Protein AF-D9UV69-F1 (afdb_monomer_lite)

pLDDT: mean 93.24, std 7.86, range [49.03, 98.5]

Sequence (78 aa):
MTVTITHHYVLSIEIYGVGRATRDYTIPVPVGTPRSRIYEAALRAAVSGLLEASGLPEDATVPAPITLFWSLDREEIR

Structure (mmCIF, N/CA/C/O backbone):
data_AF-D9UV69-F1
#
_entry.id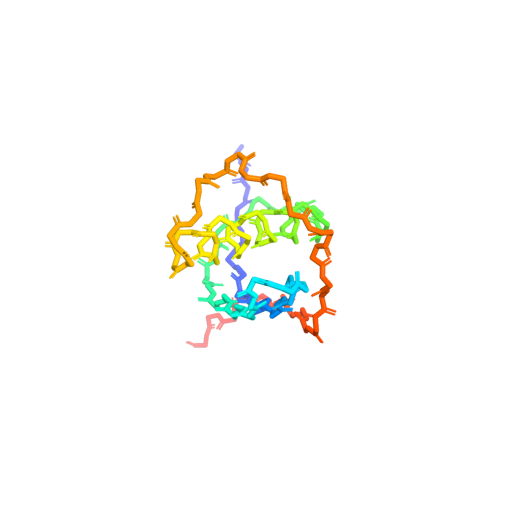   AF-D9UV69-F1
#
loop_
_atom_site.group_PDB
_atom_site.id
_atom_site.type_symbol
_atom_site.label_atom_id
_atom_site.label_alt_id
_atom_site.label_comp_id
_atom_site.label_asym_id
_atom_site.label_entity_id
_atom_site.label_seq_id
_atom_site.pdbx_PDB_ins_code
_atom_site.Cartn_x
_atom_site.Cartn_y
_atom_site.Cartn_z
_atom_site.occupancy
_atom_site.B_iso_or_equiv
_atom_site.auth_seq_id
_atom_site.auth_comp_id
_atom_site.auth_asym_id
_atom_site.auth_atom_id
_atom_site.pdbx_PDB_model_num
ATOM 1 N N . MET A 1 1 ? -7.900 16.093 22.467 1.00 66.81 1 MET A N 1
ATOM 2 C CA . MET A 1 1 ? -6.869 15.035 22.493 1.00 66.81 1 MET A CA 1
ATOM 3 C C . MET A 1 1 ? -7.289 13.964 21.507 1.00 66.81 1 MET A C 1
ATOM 5 O O . MET A 1 1 ? -8.386 13.441 21.651 1.00 66.81 1 MET A O 1
ATOM 9 N N . THR A 1 2 ? -6.485 13.700 20.479 1.00 80.31 2 THR A N 1
ATOM 10 C CA . THR A 1 2 ? -6.780 12.648 19.496 1.00 80.31 2 THR A CA 1
ATOM 11 C C . THR A 1 2 ? -6.228 11.333 20.026 1.00 80.31 2 THR A C 1
ATOM 13 O O . THR A 1 2 ? -5.032 11.236 20.282 1.00 80.31 2 THR A O 1
ATOM 16 N N . VAL A 1 3 ? -7.093 10.343 20.230 1.00 90.12 3 VAL A N 1
ATOM 17 C CA . VAL A 1 3 ? -6.673 8.997 20.644 1.00 90.12 3 VAL A CA 1
ATOM 18 C C . VAL A 1 3 ? -6.061 8.291 19.434 1.00 90.12 3 VAL A C 1
ATOM 20 O O . VAL A 1 3 ? -6.620 8.370 18.340 1.00 90.12 3 VAL A O 1
ATOM 23 N N . THR A 1 4 ? -4.931 7.608 19.610 1.00 93.00 4 THR A N 1
ATOM 24 C CA . THR A 1 4 ? -4.265 6.812 18.569 1.00 93.00 4 THR A CA 1
ATOM 25 C C . THR A 1 4 ? -4.319 5.321 18.901 1.00 93.00 4 THR A C 1
ATOM 27 O O . THR A 1 4 ? -4.314 4.932 20.068 1.00 93.00 4 THR A O 1
ATOM 30 N N . ILE A 1 5 ? -4.399 4.481 17.867 1.00 92.19 5 ILE A N 1
ATOM 31 C CA . ILE A 1 5 ? -4.310 3.021 17.951 1.00 92.19 5 ILE A CA 1
ATOM 32 C C . ILE A 1 5 ? -3.237 2.551 16.976 1.00 92.19 5 ILE A C 1
ATOM 34 O O . ILE A 1 5 ? -3.196 2.976 15.818 1.00 92.19 5 ILE A O 1
ATOM 38 N N . THR A 1 6 ? -2.402 1.638 17.447 1.00 94.94 6 THR A N 1
ATOM 39 C CA . THR A 1 6 ? -1.380 0.990 16.639 1.00 94.94 6 THR A CA 1
ATOM 40 C C . THR A 1 6 ? -1.973 -0.159 15.825 1.00 94.94 6 THR A C 1
ATOM 42 O O . THR A 1 6 ? -2.717 -0.990 16.349 1.00 94.94 6 THR A O 1
ATOM 45 N N . HIS A 1 7 ? -1.669 -0.186 14.531 1.00 94.19 7 HIS A N 1
ATOM 46 C CA . HIS A 1 7 ? -2.050 -1.264 13.626 1.00 94.19 7 HIS A CA 1
ATOM 47 C C . HIS A 1 7 ? -0.817 -1.861 12.968 1.00 94.19 7 HIS A C 1
ATOM 49 O O . HIS A 1 7 ? 0.101 -1.134 12.599 1.00 94.19 7 HIS A O 1
ATOM 55 N N . HIS A 1 8 ? -0.849 -3.168 12.766 1.00 95.00 8 HIS A N 1
ATOM 56 C CA . HIS A 1 8 ? 0.076 -3.894 11.914 1.00 95.00 8 HIS A CA 1
ATOM 57 C C . HIS A 1 8 ? -0.547 -4.047 10.526 1.00 95.00 8 HIS A C 1
ATOM 59 O O . HIS A 1 8 ? -1.734 -4.358 10.412 1.00 95.00 8 HIS A O 1
ATOM 65 N N . TYR A 1 9 ? 0.215 -3.788 9.467 1.00 95.56 9 TYR A N 1
ATOM 66 C CA . TYR A 1 9 ? -0.233 -4.028 8.100 1.00 95.56 9 TYR A CA 1
ATOM 67 C C . TYR A 1 9 ? 0.794 -4.804 7.298 1.00 95.56 9 TYR A C 1
ATOM 69 O O . TYR A 1 9 ? 1.999 -4.612 7.456 1.00 95.56 9 TYR A O 1
ATOM 77 N N . VAL A 1 10 ? 0.287 -5.592 6.350 1.00 96.69 10 VAL A N 1
ATOM 78 C CA . VAL A 1 10 ? 1.090 -6.242 5.317 1.00 96.69 10 VAL A CA 1
ATOM 79 C C . VAL A 1 10 ? 0.467 -5.948 3.956 1.00 96.69 10 VAL A C 1
ATOM 81 O O . VAL A 1 10 ? -0.700 -6.259 3.716 1.00 96.69 10 VAL A O 1
ATOM 84 N N . LEU A 1 11 ? 1.243 -5.347 3.055 1.00 98.25 11 LEU A N 1
ATOM 85 C CA . LEU A 1 11 ? 0.849 -5.046 1.680 1.00 98.25 11 LEU A CA 1
ATOM 86 C C . LEU A 1 11 ? 1.824 -5.681 0.697 1.00 98.25 11 LEU A C 1
ATOM 88 O O . LEU A 1 11 ? 3.004 -5.340 0.713 1.00 98.25 11 LEU A O 1
ATOM 92 N N . SER A 1 12 ? 1.318 -6.507 -0.215 1.00 98.12 12 SER A N 1
ATOM 93 C CA . SER A 1 12 ? 2.071 -6.986 -1.375 1.00 98.12 12 SER A CA 1
ATOM 94 C C . SER A 1 12 ? 1.495 -6.410 -2.661 1.00 98.12 12 SER A C 1
ATOM 96 O O . SER A 1 12 ? 0.290 -6.514 -2.907 1.00 98.12 12 SER A O 1
ATOM 98 N N . ILE A 1 13 ? 2.360 -5.841 -3.498 1.00 98.50 13 ILE A N 1
ATOM 99 C CA . ILE A 1 13 ? 2.004 -5.289 -4.808 1.00 98.50 13 ILE A CA 1
ATOM 100 C C . ILE A 1 13 ? 2.893 -5.835 -5.922 1.00 98.50 13 ILE A C 1
ATOM 102 O O . ILE A 1 13 ? 4.015 -6.290 -5.687 1.00 98.50 13 ILE A O 1
ATOM 106 N N . GLU A 1 14 ? 2.397 -5.715 -7.147 1.00 98.31 14 GLU A N 1
ATOM 107 C CA . GLU A 1 14 ? 3.139 -5.920 -8.385 1.00 98.31 14 GLU A CA 1
ATOM 108 C C . GLU A 1 14 ? 2.960 -4.716 -9.310 1.00 98.31 14 GLU A C 1
ATOM 110 O O . GLU A 1 14 ? 1.842 -4.248 -9.514 1.00 98.31 14 GLU A O 1
ATOM 115 N N . ILE A 1 15 ? 4.054 -4.236 -9.896 1.00 97.88 15 ILE A N 1
ATOM 116 C CA . ILE A 1 15 ? 4.036 -3.284 -11.005 1.00 97.88 15 ILE A CA 1
ATOM 117 C C . ILE A 1 15 ? 4.610 -4.006 -12.221 1.00 97.88 15 ILE A C 1
ATOM 119 O O . ILE A 1 15 ? 5.780 -4.399 -12.229 1.00 97.88 15 ILE A O 1
ATOM 123 N N . TYR A 1 16 ? 3.783 -4.189 -13.251 1.00 96.19 16 TYR A N 1
ATOM 124 C CA . TYR A 1 16 ? 4.183 -4.893 -14.467 1.00 96.19 16 TYR A CA 1
ATOM 125 C C . TYR A 1 16 ? 5.396 -4.220 -15.124 1.00 96.19 16 TYR A C 1
ATOM 127 O O . TYR A 1 16 ? 5.408 -3.007 -15.329 1.00 96.19 16 TYR A O 1
ATOM 135 N N . GLY A 1 17 ? 6.418 -5.013 -15.452 1.00 94.69 17 GLY A N 1
ATOM 136 C CA . GLY A 1 17 ? 7.671 -4.521 -16.034 1.00 94.69 17 GLY A CA 1
ATOM 137 C C . GLY A 1 17 ? 8.643 -3.871 -15.040 1.00 94.69 17 GLY A C 1
ATO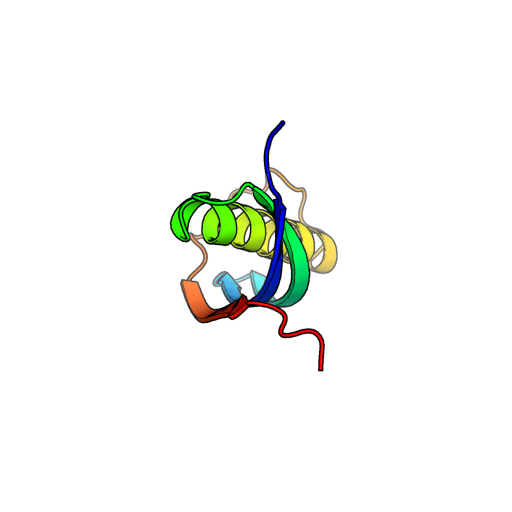M 138 O O . GLY A 1 17 ? 9.739 -3.509 -15.452 1.00 94.69 17 GLY A O 1
ATOM 139 N N . VAL A 1 18 ? 8.278 -3.753 -13.757 1.00 95.94 18 VAL A N 1
ATOM 140 C CA . VAL A 1 18 ? 9.149 -3.214 -12.697 1.00 95.94 18 VAL A CA 1
ATOM 141 C C . VAL A 1 18 ? 9.475 -4.299 -11.674 1.00 95.94 18 VAL A C 1
ATOM 143 O O . VAL A 1 18 ? 10.638 -4.640 -11.489 1.00 95.94 18 VAL A O 1
ATOM 146 N N . GLY A 1 19 ? 8.462 -4.898 -11.041 1.00 96.81 19 GLY A N 1
ATOM 147 C CA . GLY A 1 19 ? 8.681 -5.968 -10.070 1.00 96.81 19 GLY A CA 1
ATOM 148 C C . GLY A 1 19 ? 7.585 -6.096 -9.020 1.00 96.81 19 GLY A C 1
ATOM 149 O O . GLY A 1 19 ? 6.469 -5.599 -9.178 1.00 96.81 19 GLY A O 1
ATOM 150 N N . ARG A 1 20 ? 7.919 -6.789 -7.929 1.00 97.19 20 ARG A N 1
ATOM 151 C CA . ARG A 1 20 ? 7.037 -7.030 -6.782 1.00 97.19 20 ARG A CA 1
ATOM 152 C C . ARG A 1 20 ? 7.655 -6.484 -5.508 1.00 97.19 20 ARG A C 1
ATOM 154 O O . ARG A 1 20 ? 8.867 -6.557 -5.331 1.00 97.19 20 ARG A O 1
ATOM 161 N N . ALA A 1 21 ? 6.810 -6.009 -4.604 1.00 94.88 21 ALA A N 1
ATOM 162 C CA . ALA A 1 21 ? 7.227 -5.568 -3.281 1.00 94.88 21 ALA A CA 1
ATOM 163 C C . ALA A 1 21 ? 6.226 -6.014 -2.219 1.00 94.88 21 ALA A C 1
ATOM 165 O O . ALA A 1 21 ? 5.018 -5.961 -2.445 1.00 94.88 21 ALA A O 1
ATOM 166 N N . THR A 1 22 ? 6.745 -6.394 -1.052 1.00 95.31 22 THR A N 1
ATOM 167 C CA . THR A 1 22 ? 5.959 -6.599 0.167 1.00 95.31 22 THR A CA 1
ATOM 168 C C . THR A 1 22 ? 6.441 -5.622 1.230 1.00 95.31 22 THR A C 1
ATOM 170 O O . THR A 1 22 ? 7.644 -5.469 1.437 1.00 95.31 22 THR A O 1
ATOM 173 N N . ARG A 1 23 ? 5.505 -4.951 1.897 1.00 94.00 23 ARG A N 1
ATOM 174 C CA . ARG A 1 23 ? 5.749 -4.046 3.020 1.00 94.00 23 ARG A CA 1
ATOM 175 C C . ARG A 1 23 ? 4.991 -4.558 4.235 1.00 94.00 23 ARG A C 1
ATOM 177 O O . ARG A 1 23 ? 3.798 -4.813 4.133 1.00 94.00 23 ARG A O 1
ATOM 184 N N . ASP A 1 24 ? 5.696 -4.679 5.350 1.00 94.69 24 ASP A N 1
ATOM 185 C CA . ASP A 1 24 ? 5.199 -5.165 6.635 1.00 94.69 24 ASP A CA 1
ATOM 186 C C . ASP A 1 24 ? 5.625 -4.150 7.705 1.00 94.69 24 ASP A C 1
ATOM 188 O O . ASP A 1 24 ? 6.825 -3.938 7.898 1.00 94.69 24 ASP A O 1
ATOM 192 N N . TYR A 1 25 ? 4.658 -3.451 8.310 1.00 93.56 25 TYR A N 1
ATOM 193 C CA . TYR A 1 25 ? 4.931 -2.387 9.280 1.00 93.56 25 TYR A CA 1
ATOM 194 C C . TYR A 1 25 ? 3.847 -2.253 10.340 1.00 93.56 25 TYR A C 1
ATOM 196 O O . TYR A 1 25 ? 2.654 -2.418 10.086 1.00 93.56 25 TYR A O 1
ATOM 204 N N . THR A 1 26 ? 4.284 -1.790 11.506 1.00 94.44 26 THR A N 1
ATOM 205 C CA . THR A 1 26 ? 3.423 -1.277 12.566 1.00 94.44 26 THR A CA 1
ATOM 206 C C . THR A 1 26 ? 3.324 0.249 12.460 1.00 94.44 26 THR A C 1
ATOM 208 O O . THR A 1 26 ? 4.343 0.939 12.396 1.00 94.44 26 THR A O 1
ATOM 211 N N . ILE A 1 27 ? 2.106 0.798 12.452 1.00 92.88 27 ILE A N 1
ATOM 212 C CA . ILE A 1 27 ? 1.847 2.242 12.372 1.00 92.88 27 ILE A CA 1
ATOM 213 C C . ILE A 1 27 ? 0.852 2.723 13.443 1.00 92.88 27 ILE A C 1
ATOM 215 O O . ILE A 1 27 ? -0.211 2.123 13.623 1.00 92.88 27 ILE A O 1
ATOM 219 N N . PRO A 1 28 ? 1.135 3.840 14.136 1.00 94.06 28 PRO A N 1
ATOM 220 C CA . PRO A 1 28 ? 0.154 4.507 14.980 1.00 94.06 28 PRO A CA 1
ATOM 221 C C . PRO A 1 28 ? -0.762 5.388 14.124 1.00 94.06 28 PRO A C 1
ATOM 223 O O . PRO A 1 28 ? -0.295 6.252 13.381 1.00 94.06 28 PRO A O 1
ATOM 226 N N . VAL A 1 29 ? -2.078 5.217 14.248 1.00 93.69 29 VAL A N 1
ATOM 227 C CA . VAL A 1 29 ? -3.067 6.033 13.526 1.00 93.69 29 VAL A CA 1
ATOM 228 C C . VAL A 1 29 ? -4.158 6.549 14.463 1.00 93.69 29 VAL A C 1
ATOM 230 O O . VAL A 1 29 ? -4.523 5.857 15.415 1.00 93.69 29 VAL A O 1
ATOM 233 N N . PRO A 1 30 ? -4.712 7.754 14.233 1.00 94.94 30 PRO A N 1
ATOM 234 C CA . PRO A 1 30 ? -5.873 8.237 14.971 1.00 94.94 30 PRO A CA 1
ATOM 235 C C . PRO A 1 30 ? -7.044 7.254 14.930 1.00 94.94 30 PRO A C 1
ATOM 237 O O . PRO A 1 30 ? -7.345 6.673 13.882 1.00 94.94 30 PRO A O 1
ATOM 240 N N . VAL A 1 31 ? -7.748 7.117 16.052 1.00 91.88 31 VAL A N 1
ATOM 241 C CA . VAL A 1 31 ? -9.021 6.390 16.109 1.00 91.88 31 VAL A CA 1
ATOM 242 C C . VAL A 1 31 ? -9.986 6.977 15.079 1.00 91.88 31 VAL A C 1
ATOM 244 O O . VAL A 1 31 ? -10.140 8.192 14.983 1.00 91.88 31 VAL A O 1
ATOM 247 N N . GLY A 1 32 ? -10.632 6.103 14.306 1.00 91.88 32 GLY A N 1
ATOM 248 C CA . GLY A 1 32 ? -11.555 6.494 13.237 1.00 91.88 32 GLY A CA 1
ATOM 249 C C . GLY A 1 32 ? -10.888 6.775 11.887 1.00 91.88 32 GLY A C 1
ATOM 250 O O . GLY A 1 32 ? -11.600 7.057 10.925 1.00 91.88 32 GLY A O 1
ATOM 251 N N . THR A 1 33 ? -9.557 6.664 11.773 1.00 94.75 33 THR A N 1
ATOM 252 C CA . THR A 1 33 ? -8.880 6.718 10.466 1.00 94.75 33 THR A CA 1
ATOM 253 C C . THR A 1 33 ? -9.436 5.621 9.549 1.00 94.75 33 THR A C 1
ATOM 255 O O . THR A 1 33 ? -9.399 4.446 9.922 1.00 94.75 33 THR A O 1
ATOM 258 N N . PRO A 1 34 ? -9.939 5.957 8.347 1.00 95.56 34 PRO A N 1
ATOM 259 C CA . PRO A 1 34 ? -10.467 4.959 7.428 1.00 95.56 34 PRO A CA 1
ATOM 260 C C . PRO A 1 34 ? -9.384 3.989 6.956 1.00 95.56 34 PRO A C 1
ATOM 262 O O . PRO A 1 34 ? -8.269 4.399 6.624 1.00 95.56 34 PRO A O 1
ATOM 265 N N . ARG A 1 35 ? -9.745 2.710 6.807 1.00 94.25 35 ARG A N 1
ATOM 266 C CA . ARG A 1 35 ? -8.855 1.674 6.256 1.00 94.25 35 ARG A CA 1
ATOM 267 C C . ARG A 1 35 ? -8.279 2.057 4.885 1.00 94.25 35 ARG A C 1
ATOM 269 O O . ARG A 1 35 ? -7.135 1.723 4.599 1.00 94.25 35 ARG A O 1
ATOM 276 N N . SER A 1 36 ? -9.037 2.787 4.062 1.00 96.50 36 SER A N 1
ATOM 277 C CA . SER A 1 36 ? -8.579 3.276 2.753 1.00 96.50 36 SER A CA 1
ATOM 278 C C . SER A 1 36 ? -7.402 4.244 2.855 1.00 96.50 36 SER A C 1
ATOM 280 O O . SER A 1 36 ? -6.469 4.136 2.071 1.00 96.50 36 SER A 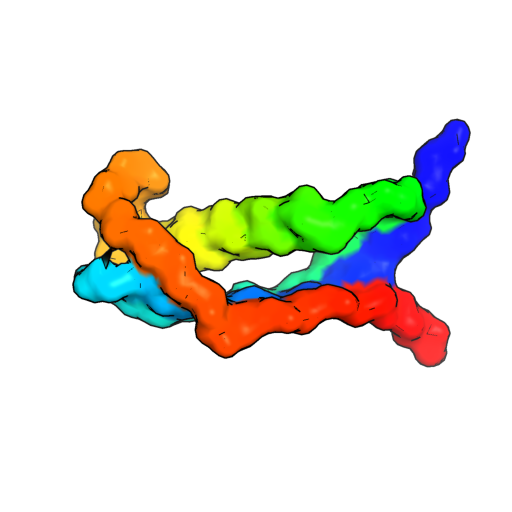O 1
ATOM 282 N N . ARG A 1 37 ? -7.384 5.135 3.854 1.00 96.06 37 ARG A N 1
ATOM 283 C CA . ARG A 1 37 ? -6.266 6.069 4.072 1.00 96.06 37 ARG A CA 1
ATOM 284 C C . ARG A 1 37 ? -4.985 5.345 4.465 1.00 96.06 37 ARG A C 1
ATOM 286 O O . ARG A 1 37 ? -3.904 5.716 4.020 1.00 96.06 37 ARG A O 1
ATOM 293 N N . ILE A 1 38 ? -5.119 4.301 5.276 1.00 94.94 38 ILE A N 1
ATOM 294 C CA . ILE A 1 38 ? -3.991 3.459 5.680 1.00 94.94 38 ILE A CA 1
ATOM 295 C C . ILE A 1 38 ? -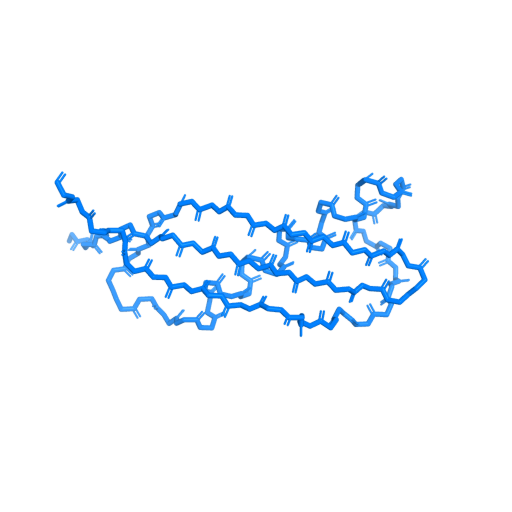3.452 2.688 4.475 1.00 94.94 38 ILE A C 1
ATOM 297 O O . ILE A 1 38 ? -2.248 2.672 4.238 1.00 94.94 38 ILE A O 1
ATOM 301 N N . TYR A 1 39 ? -4.353 2.120 3.673 1.00 96.56 39 TYR A N 1
ATOM 302 C CA . TYR A 1 39 ? -4.002 1.458 2.424 1.00 96.56 39 TYR A CA 1
ATOM 303 C C . TYR A 1 39 ? -3.300 2.404 1.436 1.00 96.56 39 TYR A C 1
ATOM 305 O O . TYR A 1 39 ? -2.264 2.042 0.895 1.00 96.56 39 TYR A O 1
ATOM 313 N N . GLU A 1 40 ? -3.799 3.627 1.234 1.00 96.44 40 GLU A N 1
ATOM 314 C CA . GLU A 1 40 ? -3.167 4.636 0.368 1.00 96.44 40 GLU A CA 1
ATOM 315 C C . GLU A 1 40 ? -1.729 4.952 0.805 1.00 96.44 40 GLU A C 1
ATOM 317 O O . GLU A 1 40 ? -0.831 5.070 -0.032 1.00 96.44 40 GLU A O 1
ATOM 322 N N . ALA A 1 41 ? -1.499 5.080 2.115 1.00 94.50 41 ALA A N 1
ATOM 323 C CA . ALA A 1 41 ? -0.171 5.318 2.668 1.00 94.50 41 ALA A CA 1
ATOM 324 C C . ALA A 1 41 ? 0.756 4.107 2.467 1.00 94.50 41 ALA A C 1
ATOM 326 O O . ALA A 1 41 ? 1.881 4.274 1.993 1.00 94.50 41 ALA A O 1
ATOM 327 N N . ALA A 1 42 ? 0.271 2.896 2.762 1.00 96.06 42 ALA A N 1
ATOM 328 C CA . ALA A 1 42 ? 1.014 1.657 2.546 1.00 96.06 42 ALA A CA 1
ATOM 329 C C . ALA A 1 42 ? 1.355 1.452 1.061 1.00 96.06 42 ALA A C 1
ATOM 331 O O . ALA A 1 42 ? 2.489 1.112 0.730 1.00 96.06 42 ALA A O 1
ATOM 332 N N . LEU A 1 43 ? 0.405 1.725 0.161 1.00 97.12 43 LEU A N 1
ATOM 333 C CA . LEU A 1 43 ? 0.590 1.626 -1.284 1.00 97.12 43 LEU A CA 1
ATOM 334 C C . LEU A 1 43 ? 1.665 2.592 -1.769 1.00 97.12 43 LEU A C 1
ATOM 336 O O . LEU A 1 43 ? 2.574 2.177 -2.482 1.00 97.12 43 LEU A O 1
ATOM 340 N N . ARG A 1 44 ? 1.606 3.859 -1.348 1.00 95.31 44 ARG A N 1
ATOM 341 C CA . ARG A 1 44 ? 2.622 4.858 -1.700 1.00 95.31 44 ARG A CA 1
ATOM 342 C C . ARG A 1 44 ? 4.015 4.425 -1.249 1.00 95.31 44 ARG A C 1
ATOM 344 O O . ARG A 1 44 ? 4.952 4.504 -2.034 1.00 95.31 44 ARG A O 1
ATOM 351 N N . ALA A 1 45 ? 4.139 3.934 -0.016 1.00 94.38 45 ALA A N 1
ATOM 352 C CA . ALA A 1 45 ? 5.410 3.455 0.521 1.00 94.38 45 ALA A CA 1
ATOM 353 C C . ALA A 1 45 ? 5.928 2.208 -0.221 1.00 94.38 45 ALA A C 1
ATOM 355 O O . ALA A 1 45 ? 7.122 2.102 -0.500 1.00 94.38 45 ALA A O 1
ATOM 356 N N . ALA A 1 46 ? 5.040 1.273 -0.574 1.00 96.31 46 ALA A N 1
ATOM 357 C CA . ALA A 1 46 ? 5.395 0.082 -1.340 1.00 96.31 46 ALA A CA 1
ATOM 358 C C . ALA A 1 46 ? 5.856 0.426 -2.763 1.00 96.31 46 ALA A C 1
ATOM 360 O O . ALA A 1 46 ? 6.877 -0.098 -3.201 1.00 96.31 46 ALA A O 1
ATOM 361 N N . VAL A 1 47 ? 5.150 1.329 -3.452 1.00 96.56 47 VAL A N 1
ATOM 362 C CA . VAL A 1 47 ? 5.520 1.808 -4.793 1.00 96.56 47 VAL A CA 1
ATOM 363 C C . VAL A 1 47 ? 6.853 2.547 -4.751 1.00 96.56 47 VAL A C 1
ATOM 365 O O . VAL A 1 47 ? 7.761 2.168 -5.481 1.00 96.56 47 VAL A O 1
ATOM 368 N N . SER A 1 48 ? 6.998 3.543 -3.872 1.00 94.94 48 SER A N 1
ATOM 369 C CA . SER A 1 48 ? 8.231 4.335 -3.739 1.00 94.94 48 SER A CA 1
ATOM 370 C C . SER A 1 48 ? 9.444 3.434 -3.494 1.00 94.94 48 SER A C 1
ATOM 372 O O . SER A 1 48 ? 10.424 3.480 -4.234 1.00 94.94 48 SER A O 1
ATOM 374 N N . GLY A 1 49 ? 9.324 2.495 -2.553 1.00 94.31 49 GLY A N 1
ATOM 375 C CA . GLY A 1 49 ? 10.392 1.545 -2.277 1.00 94.31 49 GLY A CA 1
ATOM 376 C C . GLY A 1 49 ? 10.686 0.555 -3.408 1.00 94.31 49 GLY A C 1
ATOM 377 O O . GLY A 1 49 ? 11.821 0.106 -3.540 1.00 94.31 49 GLY A O 1
ATOM 378 N N . LEU A 1 50 ? 9.685 0.189 -4.212 1.00 96.19 50 LEU A N 1
ATOM 379 C CA . LEU A 1 50 ? 9.893 -0.658 -5.386 1.00 96.19 50 LEU A CA 1
ATOM 380 C C . LEU A 1 50 ? 10.615 0.106 -6.504 1.00 96.19 50 LEU A C 1
ATOM 382 O O . LEU A 1 50 ? 11.503 -0.460 -7.139 1.00 96.19 50 LEU A O 1
ATOM 386 N N . LEU A 1 51 ? 10.264 1.375 -6.732 1.00 96.00 51 LEU A N 1
ATOM 387 C CA . LEU A 1 51 ? 10.946 2.235 -7.702 1.00 96.00 51 LEU A CA 1
ATOM 388 C C . LEU A 1 51 ? 12.412 2.441 -7.311 1.00 96.00 51 LEU A C 1
ATOM 390 O O . LEU A 1 51 ? 13.291 2.187 -8.134 1.00 96.00 51 LEU A O 1
ATOM 394 N N . GLU A 1 52 ? 12.672 2.774 -6.043 1.00 95.25 52 GLU A N 1
ATOM 395 C CA . GLU A 1 52 ? 14.025 2.919 -5.493 1.00 95.25 52 GLU A CA 1
ATOM 396 C C . GLU A 1 52 ? 14.855 1.642 -5.697 1.00 95.25 52 GLU A C 1
ATOM 398 O O . GLU A 1 52 ? 15.945 1.692 -6.266 1.00 95.25 52 GLU A O 1
ATOM 403 N N . ALA A 1 53 ? 14.314 0.479 -5.315 1.00 94.88 53 ALA A N 1
ATOM 404 C CA . ALA A 1 53 ? 14.991 -0.809 -5.484 1.00 94.88 53 ALA A CA 1
ATOM 405 C C . ALA A 1 53 ? 15.245 -1.174 -6.958 1.00 94.88 53 ALA A C 1
ATOM 407 O O . ALA A 1 53 ? 16.178 -1.918 -7.260 1.00 94.88 53 ALA A O 1
ATOM 408 N N . SER A 1 54 ? 14.428 -0.647 -7.872 1.00 94.62 54 SER A N 1
ATOM 409 C CA . SER A 1 54 ? 14.569 -0.839 -9.318 1.00 94.62 54 SER A CA 1
ATOM 410 C C . SER A 1 54 ? 15.495 0.195 -9.972 1.00 94.62 54 SER A C 1
ATOM 412 O O . SER A 1 54 ? 15.715 0.133 -11.180 1.00 94.62 54 SER A O 1
ATOM 414 N N . GLY A 1 55 ? 16.021 1.161 -9.207 1.00 96.12 55 GLY A N 1
ATOM 415 C CA . GLY A 1 55 ? 16.824 2.272 -9.725 1.00 96.12 55 GLY A CA 1
ATOM 416 C C . GLY A 1 55 ? 16.028 3.275 -10.569 1.00 96.12 55 GLY A C 1
ATOM 417 O O . GLY A 1 55 ? 16.621 4.053 -11.316 1.00 96.12 55 GLY A O 1
ATOM 418 N N . LEU A 1 56 ? 14.697 3.247 -10.480 1.00 94.75 56 LEU A N 1
ATOM 419 C CA . LEU A 1 56 ? 13.815 4.193 -11.153 1.00 94.75 56 LEU A CA 1
ATOM 420 C C . LEU A 1 56 ? 13.607 5.432 -10.270 1.00 94.75 56 LEU A C 1
ATOM 422 O O . LEU A 1 56 ? 13.553 5.309 -9.045 1.00 94.75 56 LEU A O 1
ATOM 426 N N . PRO A 1 57 ? 13.462 6.626 -10.866 1.00 94.19 57 PRO A N 1
ATOM 427 C CA . PRO A 1 57 ? 13.127 7.818 -10.101 1.00 94.19 57 PRO A CA 1
ATOM 428 C C . PRO A 1 57 ? 11.704 7.719 -9.525 1.00 94.19 57 PRO A C 1
ATOM 430 O O . PRO A 1 57 ? 10.851 7.007 -10.055 1.00 94.19 57 PRO A O 1
ATOM 433 N N . GLU A 1 58 ? 11.432 8.443 -8.437 1.00 89.25 58 GLU A N 1
ATOM 434 C CA . GLU A 1 58 ? 10.138 8.396 -7.733 1.00 89.25 58 GLU A CA 1
ATOM 435 C C . GLU A 1 58 ? 8.960 8.886 -8.598 1.00 89.25 58 GLU A C 1
ATOM 437 O O . GLU A 1 58 ? 7.825 8.448 -8.417 1.00 89.25 58 GLU A O 1
ATOM 442 N N . ASP A 1 59 ? 9.230 9.763 -9.565 1.00 91.06 59 ASP A N 1
ATOM 443 C CA . ASP A 1 59 ? 8.266 10.294 -10.530 1.00 91.06 59 ASP A CA 1
ATOM 444 C C . ASP A 1 59 ? 8.204 9.489 -11.841 1.00 91.06 59 ASP A C 1
ATOM 446 O O . ASP A 1 59 ? 7.537 9.902 -12.796 1.00 91.06 59 ASP A O 1
ATOM 450 N N . ALA A 1 60 ? 8.865 8.325 -11.901 1.00 92.69 60 ALA A N 1
ATOM 451 C CA . ALA A 1 60 ? 8.808 7.446 -13.060 1.00 92.69 60 ALA A CA 1
ATOM 452 C C . ALA A 1 60 ? 7.356 7.107 -13.421 1.00 92.69 60 ALA A C 1
ATOM 454 O O . ALA A 1 60 ? 6.566 6.635 -12.600 1.00 92.69 60 ALA A O 1
ATOM 455 N N . THR A 1 61 ? 7.010 7.289 -14.696 1.00 94.50 61 THR A N 1
ATOM 456 C CA . THR A 1 61 ? 5.719 6.832 -15.213 1.00 94.50 61 THR A CA 1
ATOM 457 C C . THR A 1 61 ? 5.759 5.317 -15.373 1.00 94.50 61 THR A C 1
ATOM 459 O O . THR A 1 61 ? 6.400 4.795 -16.284 1.00 94.50 61 THR A O 1
ATOM 462 N N . VAL A 1 62 ? 5.064 4.613 -14.484 1.00 93.81 62 VAL A N 1
ATOM 463 C CA . VAL A 1 62 ? 4.946 3.150 -14.478 1.00 93.81 62 VAL A CA 1
ATOM 464 C C . VAL A 1 62 ? 3.478 2.723 -14.578 1.00 93.81 62 VAL A C 1
ATOM 466 O O . VAL A 1 62 ? 2.585 3.522 -14.275 1.00 93.81 62 VAL A O 1
ATOM 469 N N . PRO A 1 63 ? 3.185 1.480 -15.004 1.00 95.88 63 PRO A N 1
ATOM 470 C CA . PRO A 1 63 ? 1.829 0.944 -14.952 1.00 95.88 63 PRO A CA 1
ATOM 471 C C . PRO A 1 63 ? 1.237 1.007 -13.541 1.00 95.88 63 PRO A C 1
ATOM 473 O O . PRO A 1 63 ? 1.959 0.999 -12.543 1.00 95.88 63 PRO A O 1
ATOM 476 N N . ALA A 1 64 ? -0.094 1.023 -13.453 1.00 95.12 64 ALA A N 1
ATOM 477 C CA . ALA A 1 64 ? -0.767 1.010 -12.162 1.00 95.12 64 ALA A CA 1
ATOM 478 C C . ALA A 1 64 ? -0.387 -0.254 -11.359 1.00 95.12 64 ALA A C 1
ATOM 480 O O . ALA A 1 64 ? -0.395 -1.354 -11.922 1.00 95.12 64 ALA A O 1
ATOM 481 N N . PRO A 1 65 ? -0.075 -0.121 -10.058 1.00 97.31 65 PRO A N 1
ATOM 482 C CA . PRO A 1 65 ? 0.224 -1.265 -9.211 1.00 97.31 65 PRO A CA 1
ATOM 483 C C . PRO A 1 65 ? -1.015 -2.144 -9.024 1.00 97.31 65 PRO A C 1
ATOM 485 O O . PRO A 1 65 ? -2.121 -1.651 -8.795 1.00 97.31 65 PRO A O 1
ATOM 488 N N . ILE A 1 66 ? -0.811 -3.455 -9.059 1.00 98.00 66 ILE A N 1
ATOM 489 C CA . ILE A 1 66 ? -1.807 -4.465 -8.709 1.00 98.00 66 ILE A CA 1
ATOM 490 C C . ILE A 1 66 ? -1.554 -4.895 -7.268 1.00 98.00 66 ILE A C 1
ATOM 492 O O . ILE A 1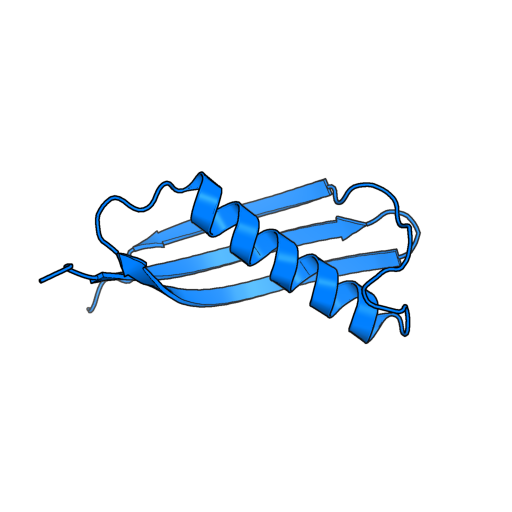 66 ? -0.443 -5.284 -6.912 1.00 98.00 66 ILE A O 1
ATOM 496 N N . THR A 1 67 ? -2.590 -4.864 -6.436 1.00 98.19 67 THR A N 1
ATOM 497 C CA . THR A 1 67 ? -2.531 -5.423 -5.083 1.00 98.19 67 THR A CA 1
ATOM 498 C C . THR A 1 67 ? -2.665 -6.934 -5.142 1.00 98.19 67 THR A C 1
ATOM 500 O O . THR A 1 67 ? -3.688 -7.451 -5.582 1.00 98.19 67 THR A O 1
ATOM 503 N N . LEU A 1 68 ? -1.646 -7.639 -4.661 1.00 98.00 68 LEU A N 1
ATOM 504 C CA . LEU A 1 68 ? -1.660 -9.096 -4.542 1.00 98.00 68 LEU A CA 1
ATOM 505 C C . LEU A 1 68 ? -2.220 -9.538 -3.187 1.00 98.00 68 LEU A C 1
ATOM 507 O O . LEU A 1 68 ? -2.927 -10.537 -3.098 1.00 98.00 68 LEU A O 1
ATOM 511 N N . PHE A 1 69 ? -1.901 -8.786 -2.132 1.00 97.88 69 PHE A N 1
ATOM 512 C CA . PHE A 1 69 ? -2.342 -9.063 -0.769 1.00 97.88 69 PHE A CA 1
ATOM 513 C C . PHE A 1 69 ? -2.412 -7.774 0.047 1.00 97.88 69 PHE A C 1
ATOM 515 O O . PHE A 1 69 ? -1.541 -6.918 -0.088 1.00 97.88 69 PHE A O 1
ATOM 522 N N . TRP A 1 70 ? -3.416 -7.656 0.916 1.00 97.56 70 TRP A N 1
ATOM 523 C CA . TRP A 1 70 ? -3.526 -6.565 1.882 1.00 97.56 70 TRP A CA 1
ATOM 524 C C . TRP A 1 70 ? -4.193 -7.042 3.173 1.00 97.56 70 TRP A C 1
ATOM 526 O O . TRP A 1 70 ? -5.377 -7.387 3.170 1.00 97.56 70 TRP A O 1
ATOM 536 N N . SER A 1 71 ? -3.466 -6.978 4.286 1.00 96.12 71 SER A N 1
ATOM 537 C CA . SER A 1 71 ? -4.018 -7.104 5.635 1.00 96.12 71 SER A CA 1
ATOM 538 C C . SER A 1 71 ? -3.735 -5.847 6.446 1.00 96.12 71 SER A C 1
ATOM 540 O O . SER A 1 71 ? -2.809 -5.086 6.176 1.00 96.12 71 SER A O 1
ATOM 542 N N . LEU A 1 72 ? -4.597 -5.607 7.426 1.00 95.69 72 LEU A N 1
ATOM 543 C CA . LEU A 1 72 ? -4.410 -4.557 8.413 1.00 95.69 72 LEU A CA 1
ATOM 544 C C . LEU A 1 72 ? -5.184 -5.009 9.634 1.00 95.69 72 LEU A C 1
ATOM 546 O O . LEU A 1 72 ? -6.416 -5.095 9.569 1.00 95.69 72 LEU A O 1
ATOM 550 N N . ASP A 1 73 ? -4.441 -5.259 10.695 1.00 93.81 73 ASP A N 1
ATOM 551 C CA . ASP A 1 73 ? -4.915 -5.798 11.951 1.00 93.81 73 ASP A CA 1
ATOM 552 C C . ASP A 1 73 ? -4.511 -4.849 13.076 1.00 93.81 73 ASP A C 1
ATOM 554 O O . ASP A 1 73 ? -3.499 -4.146 13.015 1.00 93.81 73 ASP A O 1
ATOM 558 N N . ARG A 1 74 ? -5.345 -4.767 14.109 1.00 91.12 74 ARG A N 1
ATOM 559 C CA . ARG A 1 74 ? -4.987 -4.002 15.299 1.00 91.12 74 ARG A CA 1
ATOM 560 C C . ARG A 1 74 ? -3.852 -4.734 16.004 1.00 91.12 74 ARG A C 1
ATOM 562 O O . ARG A 1 74 ? -3.938 -5.942 16.197 1.00 91.12 74 ARG A O 1
ATOM 569 N N . GLU A 1 75 ? -2.824 -4.003 16.421 1.00 87.50 75 GLU A N 1
ATOM 570 C CA . GLU A 1 75 ? -1.789 -4.589 17.265 1.00 87.50 75 GLU A CA 1
ATOM 571 C C . GLU A 1 75 ? -2.402 -4.847 18.649 1.00 87.50 75 GLU A C 1
ATOM 573 O O . GLU A 1 75 ? -2.710 -3.919 19.404 1.00 87.50 75 GLU A O 1
ATOM 578 N N . GLU A 1 76 ? -2.684 -6.115 18.949 1.00 77.75 76 GLU A N 1
ATOM 579 C CA . GLU A 1 76 ? -3.074 -6.530 20.290 1.00 77.75 76 GLU A CA 1
ATOM 580 C C . GLU A 1 76 ? -1.808 -6.604 21.142 1.00 77.75 76 GLU A C 1
ATOM 582 O O . GLU A 1 76 ? -0.955 -7.466 20.931 1.00 77.75 76 GLU A O 1
ATOM 587 N N . ILE A 1 77 ? -1.685 -5.690 22.107 1.00 58.97 77 ILE A N 1
ATOM 588 C CA . ILE A 1 77 ? -0.696 -5.817 23.178 1.00 58.97 77 ILE A CA 1
ATOM 589 C C . ILE A 1 77 ? -1.103 -7.061 23.976 1.00 58.97 77 ILE A C 1
ATOM 591 O O . ILE A 1 77 ? -2.080 -7.013 24.726 1.00 58.97 77 ILE A O 1
ATOM 595 N N . ARG A 1 78 ? -0.418 -8.182 23.745 1.00 49.03 78 ARG A N 1
ATOM 596 C CA . ARG A 1 78 ? -0.496 -9.369 24.602 1.00 49.03 78 ARG A CA 1
ATOM 597 C C .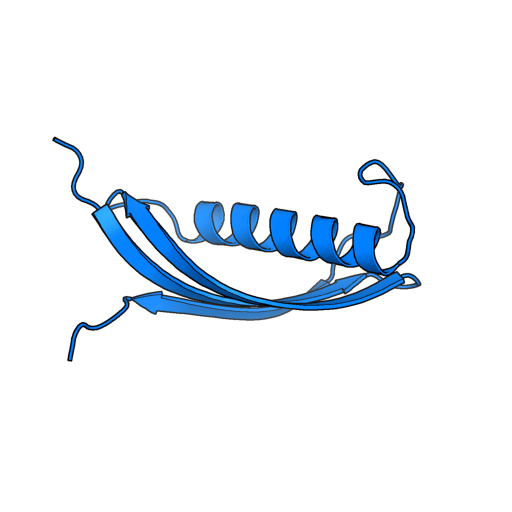 ARG A 1 78 ? 0.432 -9.225 25.797 1.00 49.03 78 ARG A C 1
ATOM 599 O O . ARG A 1 78 ? 1.546 -8.690 25.607 1.00 49.03 78 ARG A O 1
#

Secondary structure (DSSP, 8-state):
---EEEEEEEEEEEETTTEEEEEEEEEEEETT--HHHHHHHHHHHHHHHHHHHTT--TT---PPPEEEEEEEEE----

Radius of gyration: 13.99 Å; chains: 1; bounding box: 28×24×41 Å

Foldseek 3Di:
DFDKFKKWKWWWKAFPPQGIFIDTDIDIDTPPPDPVVVVVVRVLVRLQVSCVVSVHDSPDDTHDIDTPDIDMGTPDPD